Protein AF-A0A924WDK3-F1 (afdb_monomer_lite)

Foldseek 3Di:
DWADWDQDPVGWIWTFAQQAIWIDDPDDIDGFHDDPVDPPGDPHRHGHDDDDD

Radius of gyration: 11.12 Å; chains: 1; bounding box: 24×22×27 Å

Structure (mmCIF, N/CA/C/O backbone):
data_AF-A0A924WDK3-F1
#
_entry.id   AF-A0A924WDK3-F1
#
loop_
_atom_site.group_PDB
_atom_site.id
_atom_site.type_symbol
_atom_site.label_atom_id
_atom_site.label_alt_id
_atom_site.label_comp_id
_atom_site.label_asym_id
_atom_site.label_entity_id
_atom_site.label_seq_id
_atom_site.pdbx_PDB_ins_code
_atom_site.Cartn_x
_atom_site.Cartn_y
_atom_site.Cartn_z
_atom_site.occupancy
_atom_site.B_iso_or_equiv
_atom_site.auth_seq_id
_atom_site.auth_comp_id
_atom_site.auth_asym_id
_atom_site.auth_atom_id
_atom_site.pdbx_PDB_model_num
ATOM 1 N N . MET A 1 1 ? 11.432 5.697 4.268 1.00 93.12 1 MET A N 1
ATOM 2 C CA . MET A 1 1 ? 10.887 7.055 4.526 1.00 93.12 1 MET A CA 1
ATOM 3 C C . MET A 1 1 ? 9.395 7.027 4.248 1.00 93.12 1 MET A C 1
ATOM 5 O O . MET A 1 1 ? 9.018 6.315 3.324 1.00 93.12 1 MET A O 1
ATOM 9 N N . VAL A 1 2 ? 8.579 7.716 5.051 1.00 97.25 2 VAL A N 1
ATOM 10 C CA . VAL A 1 2 ? 7.124 7.841 4.843 1.00 97.25 2 VAL A CA 1
ATOM 11 C C . VAL A 1 2 ? 6.848 9.210 4.235 1.00 97.25 2 VAL A C 1
ATOM 13 O O . VAL A 1 2 ? 7.396 10.198 4.723 1.00 97.25 2 VAL A O 1
ATOM 16 N N 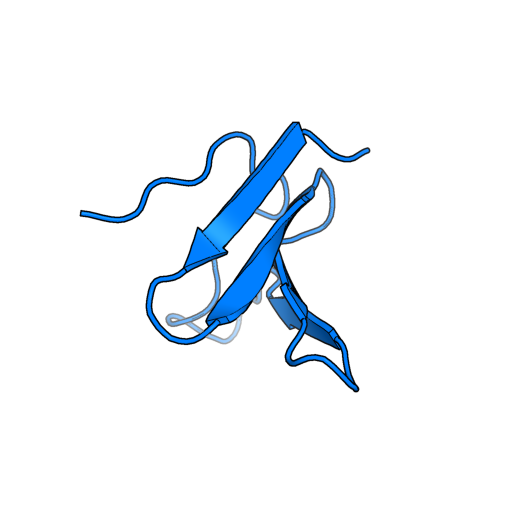. PHE A 1 3 ? 6.044 9.245 3.179 1.00 98.31 3 PHE A N 1
ATOM 17 C CA . PHE A 1 3 ? 5.740 10.463 2.428 1.00 98.31 3 PHE A CA 1
ATOM 18 C C . PHE A 1 3 ? 4.302 10.930 2.616 1.00 98.31 3 PHE A C 1
ATOM 20 O O . PHE A 1 3 ? 4.067 12.131 2.695 1.00 98.31 3 PHE A O 1
ATOM 27 N N . ASP A 1 4 ? 3.361 9.992 2.725 1.00 98.62 4 ASP A N 1
ATOM 28 C CA . ASP A 1 4 ? 1.941 10.303 2.849 1.00 98.62 4 ASP A CA 1
ATOM 29 C C . ASP A 1 4 ? 1.190 9.175 3.565 1.00 98.62 4 ASP A C 1
ATOM 31 O O . ASP A 1 4 ? 1.636 8.018 3.567 1.00 98.62 4 ASP A O 1
ATOM 35 N N . ILE A 1 5 ? 0.061 9.512 4.184 1.00 98.50 5 ILE A N 1
ATOM 36 C CA . ILE A 1 5 ? -0.824 8.577 4.882 1.00 98.50 5 ILE A CA 1
ATOM 37 C C . ILE A 1 5 ? -2.273 8.949 4.572 1.00 98.50 5 ILE A C 1
ATOM 39 O O . ILE A 1 5 ? -2.689 10.082 4.800 1.00 98.50 5 ILE A O 1
ATOM 43 N N . LEU A 1 6 ? -3.057 7.968 4.129 1.00 98.69 6 LEU A N 1
ATOM 44 C CA . LEU A 1 6 ? -4.474 8.132 3.813 1.00 98.69 6 LEU A CA 1
ATOM 45 C C . LEU A 1 6 ? -5.295 7.022 4.474 1.00 98.69 6 LEU A C 1
ATOM 47 O O . LEU A 1 6 ? -4.991 5.843 4.308 1.00 98.69 6 LEU A O 1
ATOM 51 N N . GLN A 1 7 ? -6.349 7.388 5.202 1.00 98.50 7 GLN A N 1
ATOM 52 C CA . GLN A 1 7 ? -7.385 6.439 5.602 1.00 98.50 7 GLN A CA 1
ATOM 53 C C . GLN A 1 7 ? -8.473 6.424 4.531 1.00 98.50 7 GLN A C 1
ATOM 55 O O . GLN A 1 7 ? -9.080 7.461 4.279 1.00 98.50 7 GLN A O 1
ATOM 60 N N . SER A 1 8 ? -8.711 5.269 3.916 1.00 98.06 8 SER A N 1
ATOM 61 C CA . SER A 1 8 ? -9.780 5.108 2.928 1.00 98.06 8 SER A CA 1
ATOM 62 C C . SER A 1 8 ? -11.154 4.994 3.592 1.00 98.06 8 SER A C 1
ATOM 64 O O . SER A 1 8 ? -11.266 4.674 4.783 1.00 98.06 8 SER A O 1
ATOM 66 N N . ARG A 1 9 ? -12.227 5.216 2.825 1.00 97.94 9 ARG A N 1
ATOM 67 C CA . ARG A 1 9 ? -13.627 5.167 3.306 1.00 97.94 9 ARG A CA 1
ATOM 68 C C . ARG A 1 9 ? -14.033 3.820 3.909 1.00 97.94 9 ARG A C 1
ATOM 70 O O . ARG A 1 9 ? -14.912 3.772 4.764 1.00 97.94 9 ARG A O 1
ATOM 77 N N . ASP A 1 10 ? -13.403 2.734 3.474 1.00 96.38 10 ASP A N 1
ATOM 78 C CA . ASP A 1 10 ? -13.592 1.376 4.001 1.00 96.38 10 ASP A CA 1
ATOM 79 C C . ASP A 1 10 ? -12.756 1.079 5.263 1.00 96.38 10 ASP A C 1
ATOM 81 O O . ASP A 1 10 ? -12.846 -0.011 5.830 1.00 96.38 10 ASP A O 1
ATOM 85 N N . GLY A 1 11 ? -11.982 2.057 5.739 1.00 97.19 11 GLY A N 1
ATOM 86 C CA . GLY A 1 11 ? -11.273 2.017 7.013 1.00 97.19 11 GLY A CA 1
ATOM 87 C C . GLY A 1 11 ? -9.833 1.510 6.948 1.00 97.19 11 GLY A C 1
ATOM 88 O O . GLY A 1 11 ? -9.178 1.497 7.993 1.00 97.19 11 GLY A O 1
ATOM 89 N N . PHE A 1 12 ? -9.306 1.134 5.775 1.00 98.38 12 PHE A N 1
ATOM 90 C CA . PHE A 1 12 ? -7.882 0.796 5.650 1.00 98.38 12 PHE A CA 1
ATOM 91 C C . PHE A 1 12 ? -6.998 2.033 5.823 1.00 98.38 12 PHE A C 1
ATOM 93 O O . PHE A 1 12 ? -7.352 3.135 5.412 1.00 98.38 12 PHE A O 1
ATOM 100 N N . ILE A 1 13 ? -5.801 1.832 6.375 1.00 98.62 13 ILE A N 1
ATOM 101 C CA . ILE A 1 13 ? -4.753 2.856 6.383 1.00 98.62 13 ILE A CA 1
ATOM 102 C C . ILE A 1 13 ? -3.754 2.537 5.280 1.00 98.62 13 ILE A C 1
ATOM 104 O O . ILE A 1 13 ? -3.120 1.482 5.289 1.00 98.62 13 ILE A O 1
ATOM 108 N N . TRP A 1 14 ? -3.593 3.460 4.347 1.00 98.56 14 TRP A N 1
ATOM 109 C CA . TRP A 1 14 ? -2.598 3.425 3.289 1.00 98.56 14 TRP A CA 1
ATOM 110 C C . TRP A 1 14 ? -1.422 4.325 3.648 1.00 98.56 14 TRP A C 1
ATOM 112 O O . TRP A 1 14 ? -1.606 5.432 4.147 1.00 98.56 14 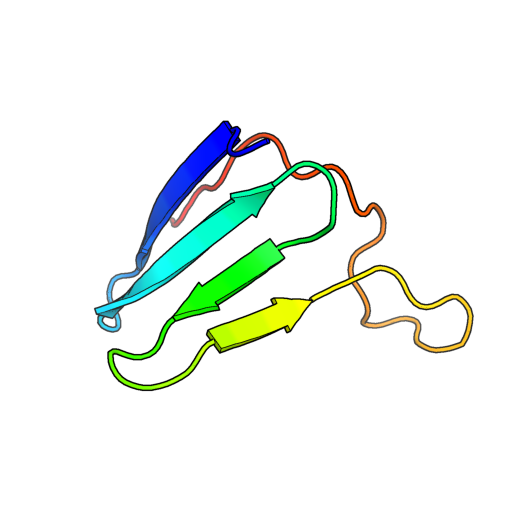TRP A O 1
ATOM 122 N N . ILE A 1 15 ? -0.205 3.842 3.409 1.00 98.69 15 ILE A N 1
ATOM 123 C CA . ILE A 1 15 ? 1.038 4.534 3.752 1.00 98.69 15 ILE A CA 1
ATOM 124 C C . ILE A 1 15 ? 1.955 4.499 2.532 1.00 98.69 15 ILE A C 1
ATOM 126 O O . ILE A 1 15 ? 2.410 3.429 2.106 1.00 98.69 15 ILE A O 1
ATOM 130 N N . ALA A 1 16 ? 2.236 5.678 1.990 1.00 98.38 16 ALA A N 1
ATOM 131 C CA . ALA A 1 16 ? 3.158 5.879 0.887 1.00 98.38 16 ALA A CA 1
ATOM 132 C C . ALA A 1 16 ? 4.592 5.963 1.415 1.00 98.38 16 ALA A C 1
ATOM 134 O O . ALA A 1 16 ? 4.892 6.730 2.338 1.00 98.38 16 ALA A O 1
ATOM 135 N N . THR A 1 17 ? 5.483 5.146 0.858 1.00 98.38 17 THR A N 1
ATOM 136 C CA . THR A 1 17 ? 6.875 5.062 1.305 1.00 98.38 17 THR A CA 1
ATOM 137 C C . THR A 1 17 ? 7.839 5.034 0.127 1.00 98.38 17 THR A C 1
ATOM 139 O O . THR A 1 17 ? 7.437 4.874 -1.020 1.00 98.38 17 THR A O 1
ATOM 142 N N . LYS A 1 18 ? 9.136 5.157 0.419 1.00 97.38 18 LYS A N 1
ATOM 143 C CA . LYS A 1 18 ? 10.207 4.980 -0.576 1.00 97.38 18 LYS A CA 1
ATOM 144 C C . LYS A 1 18 ? 10.300 3.549 -1.134 1.00 97.38 18 LYS A C 1
ATOM 146 O O . LYS A 1 18 ? 10.772 3.351 -2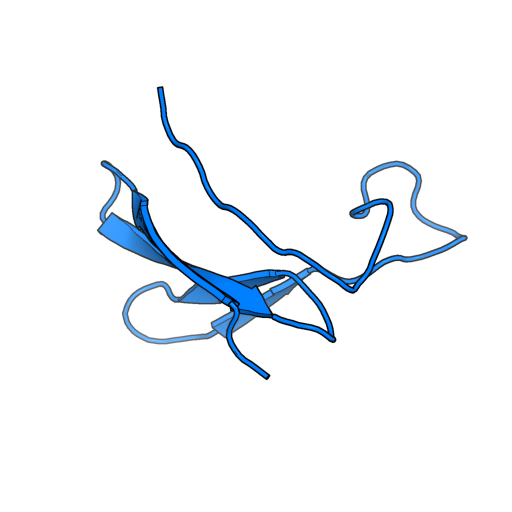.251 1.00 97.38 18 LYS A O 1
ATOM 151 N N . ASP A 1 19 ? 9.846 2.571 -0.357 1.00 96.62 19 ASP A N 1
ATOM 152 C CA . ASP A 1 19 ? 10.088 1.145 -0.594 1.00 96.62 19 ASP A CA 1
ATOM 153 C C . ASP A 1 19 ? 8.774 0.363 -0.775 1.00 96.62 19 ASP A C 1
ATOM 155 O O . ASP A 1 19 ? 8.678 -0.819 -0.450 1.00 96.62 19 ASP A O 1
ATOM 159 N N . GLY A 1 20 ? 7.746 1.028 -1.300 1.00 96.69 20 GLY A N 1
ATOM 160 C CA . GLY A 1 20 ? 6.456 0.448 -1.653 1.00 96.69 20 GLY A CA 1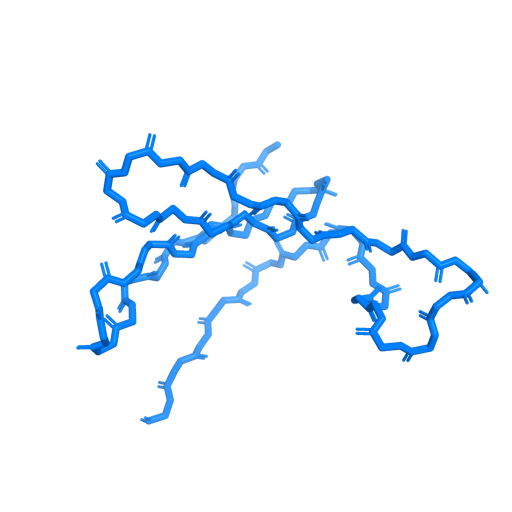
ATOM 161 C C . GLY A 1 20 ? 5.265 1.1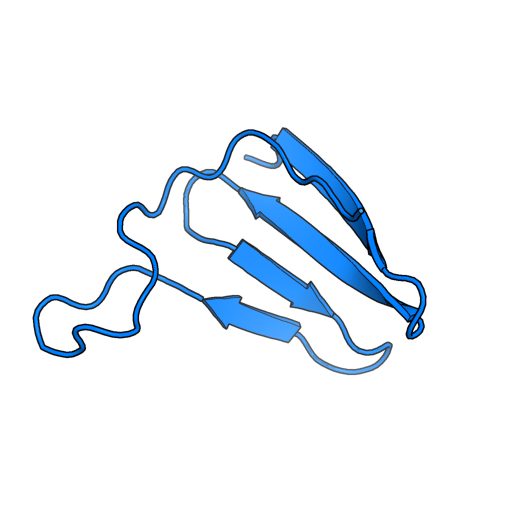56 -1.014 1.00 96.69 20 GLY A C 1
ATOM 162 O O . GLY A 1 20 ? 5.390 2.077 -0.199 1.00 96.69 20 GLY A O 1
ATOM 163 N N . LEU A 1 21 ? 4.079 0.680 -1.378 1.00 98.25 21 LEU A N 1
ATOM 164 C CA . LEU A 1 21 ? 2.808 1.093 -0.796 1.00 98.25 21 LEU A CA 1
ATOM 165 C C . LEU A 1 21 ? 2.401 0.085 0.279 1.00 98.25 21 LEU A C 1
ATOM 167 O O . LEU A 1 21 ? 2.329 -1.114 0.018 1.00 98.25 21 LEU A O 1
ATOM 171 N N . ASN A 1 22 ? 2.116 0.554 1.488 1.00 98.50 22 ASN A N 1
ATOM 172 C CA . ASN A 1 22 ? 1.689 -0.306 2.589 1.00 98.50 22 ASN A CA 1
ATOM 173 C C . ASN A 1 22 ? 0.204 -0.081 2.865 1.00 98.50 22 ASN A C 1
ATOM 175 O O . ASN A 1 22 ? -0.240 1.062 2.925 1.00 98.50 22 ASN A O 1
ATOM 179 N N . ARG A 1 23 ? -0.551 -1.162 3.074 1.00 98.44 23 ARG A N 1
ATOM 180 C CA . ARG A 1 23 ? -1.941 -1.113 3.538 1.00 98.44 23 ARG A CA 1
ATOM 181 C C . ARG A 1 23 ? -2.080 -1.845 4.861 1.00 98.44 23 ARG A C 1
ATOM 183 O O . ARG A 1 23 ? -1.676 -3.002 4.955 1.00 98.44 23 ARG A O 1
ATOM 190 N N . TYR A 1 24 ? -2.694 -1.205 5.840 1.00 98.62 24 TYR A N 1
ATOM 191 C CA . TYR A 1 24 ? -2.990 -1.766 7.149 1.00 98.62 24 TYR A CA 1
ATOM 192 C C . TYR A 1 24 ? -4.495 -1.935 7.338 1.00 98.62 24 TYR A C 1
ATOM 194 O O . TYR A 1 24 ? -5.262 -1.012 7.068 1.00 98.62 24 TYR A O 1
ATOM 202 N N . ASP A 1 25 ? -4.909 -3.110 7.807 1.00 97.88 25 ASP A N 1
ATOM 203 C CA . ASP A 1 25 ? -6.320 -3.471 8.020 1.00 97.88 25 ASP A CA 1
ATOM 204 C C . ASP A 1 25 ? -6.797 -3.383 9.475 1.00 97.88 25 ASP A C 1
ATOM 206 O O . ASP A 1 25 ? -7.892 -3.834 9.796 1.00 97.88 25 ASP A O 1
ATOM 210 N N . GLY A 1 26 ? -5.980 -2.818 10.366 1.00 96.81 26 GLY A N 1
ATOM 211 C CA . GLY A 1 26 ? -6.239 -2.833 11.807 1.00 96.81 26 GLY A CA 1
ATOM 212 C C . GLY A 1 26 ? -5.567 -3.998 12.536 1.00 96.81 26 GLY A C 1
ATOM 213 O O . GLY A 1 26 ? -5.508 -3.979 13.764 1.00 96.81 26 GLY A O 1
ATOM 214 N N . SER A 1 27 ? -5.012 -4.970 11.805 1.00 97.88 27 SER A N 1
ATOM 215 C CA . SER A 1 27 ? -4.309 -6.126 12.374 1.00 97.88 27 SER A CA 1
ATOM 216 C C . SER A 1 27 ? -3.012 -6.499 11.649 1.00 97.88 27 SER A C 1
ATOM 218 O O . SER A 1 27 ? -2.054 -6.947 12.280 1.00 97.88 27 SER A O 1
ATOM 220 N N . ARG A 1 28 ? -2.961 -6.341 10.324 1.00 98.06 28 ARG A N 1
ATOM 221 C CA . ARG A 1 28 ? -1.871 -6.802 9.463 1.00 98.06 28 ARG A CA 1
ATOM 222 C C . ARG A 1 28 ? -1.541 -5.766 8.405 1.00 98.06 28 ARG A C 1
ATOM 224 O O . ARG A 1 28 ? -2.406 -5.045 7.914 1.00 98.06 28 ARG A O 1
ATOM 231 N N . PHE A 1 29 ? -0.267 -5.749 8.028 1.00 98.00 29 PHE A N 1
ATOM 232 C CA . PHE A 1 29 ? 0.219 -5.000 6.880 1.00 98.00 29 PHE A CA 1
ATOM 233 C C . PHE A 1 29 ? 0.268 -5.891 5.642 1.00 98.00 29 PHE A C 1
ATOM 235 O O . PHE A 1 29 ? 0.726 -7.034 5.696 1.00 98.00 29 PHE A O 1
ATOM 242 N N . LYS A 1 30 ? -0.153 -5.333 4.509 1.00 97.94 30 LYS A N 1
ATOM 243 C CA . LYS A 1 30 ? 0.140 -5.843 3.172 1.00 97.94 30 LYS A CA 1
ATOM 244 C C . LYS A 1 30 ? 1.032 -4.836 2.457 1.00 97.94 30 LYS A C 1
ATOM 246 O O . LYS A 1 30 ? 0.692 -3.657 2.392 1.00 97.94 30 LYS A O 1
ATOM 251 N N . VAL A 1 31 ? 2.144 -5.317 1.912 1.00 97.50 31 VAL A N 1
ATOM 252 C CA . VAL A 1 31 ? 3.087 -4.502 1.141 1.00 97.50 31 VAL A CA 1
ATOM 253 C C . VAL A 1 31 ? 2.848 -4.734 -0.344 1.00 97.50 31 VAL A C 1
ATOM 255 O O . VAL A 1 31 ? 2.734 -5.876 -0.790 1.00 97.50 31 VAL A O 1
ATOM 258 N N . PHE A 1 32 ? 2.762 -3.645 -1.094 1.00 97.94 32 PHE A N 1
ATOM 259 C CA . PHE A 1 32 ? 2.747 -3.636 -2.546 1.00 97.94 32 PHE A CA 1
ATOM 260 C C . PHE A 1 32 ? 4.071 -3.041 -3.024 1.00 97.94 32 PHE A C 1
ATOM 262 O O . PHE A 1 32 ? 4.438 -1.932 -2.635 1.00 97.94 32 PHE A O 1
ATOM 269 N N . SER A 1 33 ? 4.782 -3.788 -3.859 1.00 96.25 33 SER A N 1
ATOM 270 C CA . SER A 1 33 ? 6.076 -3.425 -4.434 1.00 96.25 33 SER A CA 1
ATOM 271 C C . SER A 1 33 ? 6.067 -3.698 -5.939 1.00 96.25 33 SER A C 1
ATOM 273 O O . SER A 1 33 ? 5.250 -4.506 -6.393 1.00 96.25 33 SER A O 1
ATOM 275 N N . PRO A 1 34 ? 6.959 -3.070 -6.720 1.00 96.75 34 PRO A N 1
ATOM 276 C CA . PRO A 1 34 ? 7.154 -3.449 -8.111 1.00 96.75 34 PRO A CA 1
ATOM 277 C C . PRO A 1 34 ? 7.564 -4.910 -8.244 1.00 96.75 34 PRO A C 1
ATOM 279 O O . PRO A 1 34 ? 8.322 -5.430 -7.425 1.00 96.75 34 PRO A O 1
ATOM 282 N N . ASP A 1 35 ? 7.073 -5.551 -9.297 1.00 96.75 35 ASP A N 1
ATOM 283 C CA . ASP A 1 35 ? 7.422 -6.918 -9.658 1.00 96.75 35 ASP A CA 1
ATOM 284 C C . ASP A 1 35 ? 7.491 -7.020 -11.192 1.00 96.75 35 ASP A C 1
ATOM 286 O O . ASP A 1 35 ? 6.467 -6.858 -11.860 1.00 96.75 35 ASP A O 1
ATOM 290 N N . PRO A 1 36 ? 8.678 -7.277 -11.776 1.00 95.44 36 PRO A N 1
ATOM 291 C CA . PRO A 1 36 ? 8.850 -7.331 -13.226 1.00 95.44 36 PRO A CA 1
ATOM 292 C C . PRO A 1 36 ? 8.120 -8.510 -13.886 1.00 95.44 36 PRO A C 1
ATOM 294 O O . PRO A 1 36 ? 7.965 -8.517 -15.107 1.00 95.44 36 PRO A O 1
ATOM 297 N N . PHE A 1 37 ? 7.669 -9.497 -13.111 1.00 97.25 37 PHE A N 1
ATOM 298 C CA . PHE A 1 37 ? 6.934 -10.660 -13.606 1.00 97.25 37 PHE A CA 1
ATOM 299 C C . PHE A 1 37 ? 5.41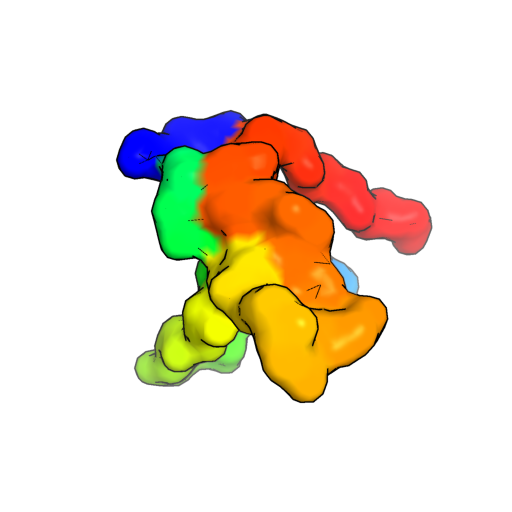9 -10.545 -13.393 1.00 97.25 37 PHE A C 1
ATOM 301 O O . PHE A 1 37 ? 4.676 -11.435 -13.807 1.00 97.25 37 PHE A O 1
ATOM 308 N N . ASN A 1 38 ? 4.946 -9.448 -12.793 1.00 96.31 38 ASN A N 1
ATOM 309 C CA . ASN A 1 38 ? 3.532 -9.199 -12.547 1.00 96.31 38 ASN A CA 1
ATOM 310 C C . ASN A 1 38 ? 3.114 -7.826 -13.086 1.00 96.31 38 ASN A C 1
ATOM 312 O O . ASN A 1 38 ? 3.332 -6.792 -12.459 1.00 96.31 38 ASN A O 1
ATOM 316 N N . SER A 1 39 ? 2.413 -7.822 -14.220 1.00 94.94 39 SER A N 1
ATOM 317 C CA . SER A 1 39 ? 1.919 -6.598 -14.863 1.00 94.94 39 SER A CA 1
ATOM 318 C C . SER A 1 39 ? 0.867 -5.827 -14.055 1.00 94.94 39 SER A C 1
ATOM 320 O O . SER A 1 39 ? 0.527 -4.710 -14.431 1.00 94.94 39 SER A O 1
ATOM 322 N N . PHE A 1 40 ? 0.328 -6.407 -12.977 1.00 95.50 40 PHE A N 1
ATOM 323 C CA . PHE A 1 40 ? -0.614 -5.749 -12.064 1.00 95.50 40 PHE A CA 1
ATOM 324 C C . PHE A 1 40 ? 0.062 -5.179 -10.807 1.00 95.50 40 PHE A C 1
ATOM 326 O O . PHE A 1 40 ? -0.624 -4.645 -9.933 1.00 95.50 40 PHE A O 1
ATOM 333 N N . ALA A 1 41 ? 1.385 -5.314 -10.675 1.00 96.19 41 ALA A N 1
ATOM 334 C CA . ALA A 1 41 ? 2.137 -4.691 -9.595 1.00 96.19 41 ALA A CA 1
ATOM 335 C C . ALA A 1 41 ? 2.239 -3.168 -9.785 1.00 96.19 41 ALA A C 1
ATOM 337 O O . ALA A 1 41 ? 2.042 -2.636 -10.878 1.00 96.19 41 ALA A O 1
ATOM 338 N N . ILE A 1 42 ? 2.569 -2.457 -8.704 1.00 95.06 42 ILE A N 1
ATOM 339 C CA . ILE A 1 42 ? 2.841 -1.019 -8.791 1.00 95.06 42 ILE A CA 1
ATOM 340 C C . ILE A 1 42 ? 4.086 -0.772 -9.650 1.00 95.06 42 ILE A C 1
ATOM 342 O O . ILE A 1 42 ? 5.039 -1.545 -9.622 1.00 95.06 42 ILE A O 1
ATOM 346 N N . SER A 1 43 ? 4.093 0.316 -10.414 1.00 94.38 43 SER A N 1
ATOM 347 C CA . SER A 1 43 ? 5.171 0.602 -11.368 1.00 94.38 43 SER A CA 1
ATOM 348 C C . SER A 1 43 ? 6.473 1.076 -10.713 1.00 94.38 43 SER A C 1
ATOM 350 O O . SER A 1 43 ? 7.539 0.914 -11.301 1.00 94.38 43 SER A O 1
ATOM 352 N N . ASN A 1 44 ? 6.406 1.656 -9.511 1.00 93.81 44 ASN A N 1
ATOM 353 C CA . ASN A 1 44 ? 7.559 2.181 -8.778 1.00 93.81 44 ASN A CA 1
ATOM 354 C C . ASN A 1 44 ? 7.424 1.902 -7.273 1.00 93.81 44 ASN A C 1
ATOM 356 O O . ASN A 1 44 ? 6.311 1.826 -6.754 1.00 93.81 44 ASN A O 1
ATOM 360 N N . SER A 1 45 ? 8.550 1.729 -6.577 1.00 95.38 45 SER A N 1
ATOM 361 C CA . SER A 1 45 ? 8.570 1.547 -5.124 1.00 95.38 45 SER A CA 1
ATOM 362 C C . SER A 1 45 ? 8.452 2.876 -4.387 1.00 95.38 45 SER A C 1
ATOM 364 O O . SER A 1 45 ? 7.909 2.911 -3.289 1.00 95.38 45 SER A O 1
ATOM 366 N N . GLU A 1 46 ? 8.923 3.973 -4.980 1.00 97.81 46 GLU A N 1
ATOM 367 C CA . GLU A 1 46 ? 8.792 5.295 -4.376 1.00 97.81 46 GLU A CA 1
ATOM 368 C C . GLU A 1 46 ? 7.393 5.859 -4.636 1.00 97.81 46 GLU A C 1
ATOM 370 O O . GLU A 1 46 ? 7.061 6.275 -5.748 1.00 97.81 46 GLU A O 1
ATOM 375 N N . VAL A 1 47 ? 6.564 5.849 -3.593 1.00 97.94 47 VAL A N 1
ATOM 376 C CA . VAL A 1 47 ? 5.200 6.384 -3.601 1.00 97.94 47 VAL A CA 1
ATOM 377 C C . VAL A 1 47 ? 5.195 7.665 -2.781 1.00 97.94 47 VAL A C 1
ATOM 379 O O . VAL A 1 47 ? 5.581 7.645 -1.616 1.00 97.94 47 VAL A O 1
ATOM 382 N N . LEU A 1 48 ? 4.773 8.775 -3.387 1.00 97.81 48 LEU A N 1
ATOM 383 C CA . LEU A 1 48 ? 4.891 10.107 -2.781 1.00 97.81 48 LEU A CA 1
ATOM 384 C C . LEU A 1 48 ? 3.566 10.674 -2.271 1.00 97.81 48 LEU A C 1
ATOM 386 O O . LEU A 1 48 ? 3.564 11.360 -1.257 1.00 97.81 48 LEU A O 1
ATOM 390 N N . HIS A 1 49 ? 2.461 10.391 -2.963 1.00 97.81 49 HIS A N 1
ATOM 391 C CA . HIS A 1 49 ? 1.152 10.970 -2.669 1.00 97.81 49 HIS A CA 1
ATOM 392 C C . HIS A 1 49 ? 0.056 9.919 -2.791 1.00 97.81 49 HIS A C 1
ATOM 394 O O . HIS A 1 49 ? 0.101 9.072 -3.689 1.00 97.81 49 HIS A O 1
ATOM 400 N N . LEU A 1 50 ? -0.926 9.998 -1.900 1.00 98.06 50 LEU A N 1
ATOM 401 C CA . LEU A 1 50 ? -2.129 9.178 -1.908 1.00 98.06 50 LEU A CA 1
ATOM 402 C C . LEU A 1 50 ? -3.351 10.068 -2.115 1.00 98.06 50 LEU A C 1
ATOM 404 O O . LEU A 1 50 ? -3.421 11.188 -1.619 1.00 98.06 50 LEU A O 1
ATOM 408 N N . PHE A 1 51 ? -4.327 9.554 -2.855 1.00 98.06 51 PHE A N 1
ATOM 409 C CA . PHE A 1 51 ? -5.581 10.246 -3.110 1.00 98.06 51 PHE A CA 1
ATOM 410 C C . PHE A 1 51 ? -6.718 9.228 -3.224 1.00 98.06 51 PHE A C 1
ATOM 412 O O . PHE A 1 51 ? -6.539 8.171 -3.830 1.00 98.06 51 PHE A O 1
ATOM 419 N N . GLU A 1 52 ? -7.867 9.557 -2.641 1.00 97.44 52 GLU A N 1
ATOM 420 C CA . GLU A 1 52 ? -9.129 8.819 -2.750 1.00 97.44 52 GLU A CA 1
ATOM 421 C C . GLU A 1 52 ? -10.211 9.794 -3.242 1.00 97.44 52 GLU A C 1
ATOM 423 O O . GLU A 1 52 ? -10.256 10.932 -2.766 1.00 97.44 52 GLU A O 1
ATOM 428 N N . ASP A 1 53 ? -11.039 9.365 -4.203 1.00 94.38 53 ASP A N 1
ATOM 429 C CA . ASP A 1 53 ? -12.072 10.182 -4.860 1.00 94.38 53 ASP A CA 1
ATOM 430 C C . ASP A 1 53 ? -13.417 10.214 -4.112 1.00 94.38 53 ASP A C 1
ATOM 432 O O . ASP A 1 53 ? -13.875 9.199 -3.543 1.00 94.38 53 ASP A O 1
#

pLDDT: mean 97.23, std 1.38, range [93.12, 98.69]

Sequence (53 aa):
MVFDILQSRDGFIWIATKDGLNRYDGSRFKVFSPDPFNSFAISNSEVLHLFED

Secondary structure (DSSP, 8-state):
-EEEEEE-TTSPEEEEETTEEEEE-SS-EEEE---TT-TTS-S-S--------